Protein AF-A0A7W1MWC7-F1 (afdb_monomer_lite)

pLDDT: mean 86.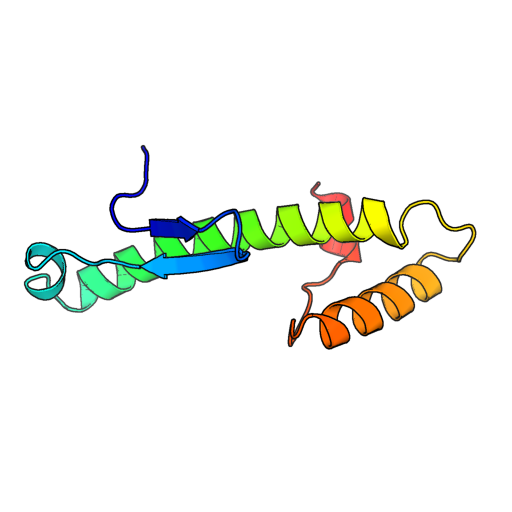06, std 10.12, range [36.75, 97.38]

Sequence (94 aa):
MPVDGLFADLSCGIGSVCLPDTFTQLSGALQLAIVRDWRRGVDAARNRALVLLYRETVGLTALSLPAKLARFHELCAEYGEDRPPDMARLLQHY

Structure (mmCIF, N/CA/C/O backbone):
data_AF-A0A7W1MWC7-F1
#
_entry.id   AF-A0A7W1MWC7-F1
#
loop_
_atom_site.group_PDB
_atom_site.id
_atom_site.type_symbol
_atom_site.label_atom_id
_atom_site.label_alt_id
_atom_site.label_comp_id
_atom_site.label_asym_id
_atom_site.label_entity_id
_atom_site.label_seq_id
_atom_site.pdbx_PDB_ins_code
_atom_site.Cartn_x
_atom_site.Cartn_y
_atom_site.Cartn_z
_atom_site.occupancy
_atom_site.B_iso_or_equiv
_atom_site.auth_seq_id
_atom_site.auth_comp_id
_atom_site.auth_asym_id
_atom_site.auth_atom_id
_atom_site.pdbx_PDB_model_num
ATOM 1 N N . MET A 1 1 ? -7.467 -12.857 11.812 1.00 36.75 1 MET A N 1
ATOM 2 C CA . MET A 1 1 ? -8.911 -12.544 11.874 1.00 36.75 1 MET A CA 1
ATOM 3 C C . MET A 1 1 ? -9.234 -11.520 10.796 1.00 36.75 1 MET A C 1
ATOM 5 O O . MET A 1 1 ? -8.352 -10.707 10.530 1.00 36.75 1 MET A O 1
ATOM 9 N N . PRO A 1 2 ? -10.424 -11.565 10.169 1.00 47.19 2 PRO A N 1
ATOM 10 C CA . PRO A 1 2 ? -10.899 -10.468 9.327 1.00 47.19 2 PRO A CA 1
ATOM 11 C C . PRO A 1 2 ? -10.978 -9.186 10.166 1.00 47.19 2 PRO A C 1
ATOM 13 O O . PRO A 1 2 ? -11.252 -9.242 11.364 1.00 47.19 2 PRO A O 1
ATOM 16 N N . VAL A 1 3 ? -10.634 -8.053 9.561 1.00 54.28 3 VAL A N 1
ATOM 17 C CA . VAL A 1 3 ? -10.661 -6.753 10.233 1.00 54.28 3 VAL A CA 1
ATOM 18 C C . VAL A 1 3 ? -12.056 -6.172 10.044 1.00 54.28 3 VAL A C 1
ATOM 20 O O . VAL A 1 3 ? -12.359 -5.650 8.972 1.00 54.28 3 VAL A O 1
ATOM 23 N N . ASP A 1 4 ? -12.906 -6.293 11.063 1.00 63.09 4 ASP A N 1
ATOM 24 C CA . ASP A 1 4 ? -14.211 -5.630 11.075 1.00 63.09 4 ASP A CA 1
ATOM 25 C C . ASP A 1 4 ? -14.013 -4.118 10.899 1.00 63.09 4 ASP A C 1
ATOM 27 O O . ASP A 1 4 ? -13.219 -3.497 11.609 1.00 63.09 4 ASP A O 1
ATOM 31 N N . GLY A 1 5 ? -14.710 -3.533 9.924 1.00 64.75 5 GLY A N 1
ATOM 32 C CA . GLY A 1 5 ? -14.696 -2.091 9.676 1.00 64.75 5 GLY A CA 1
ATOM 33 C C . GLY A 1 5 ? -13.949 -1.635 8.423 1.00 64.75 5 GLY A C 1
ATOM 34 O O . GLY A 1 5 ? -14.142 -0.491 8.029 1.00 64.75 5 GLY A O 1
ATOM 35 N N . LEU A 1 6 ? -13.148 -2.479 7.760 1.00 77.06 6 LEU A N 1
ATOM 36 C CA . LEU A 1 6 ? -12.546 -2.138 6.462 1.00 77.06 6 LEU A CA 1
ATOM 37 C C . LEU A 1 6 ? -13.430 -2.627 5.313 1.00 77.06 6 LEU A C 1
ATOM 39 O O . LEU A 1 6 ? -13.658 -3.826 5.163 1.00 77.06 6 LEU A O 1
ATOM 43 N N . PHE A 1 7 ? -13.882 -1.697 4.478 1.00 82.44 7 PHE A N 1
ATOM 44 C CA . PHE A 1 7 ? -14.712 -1.972 3.310 1.00 82.44 7 PHE A CA 1
ATOM 45 C C . PHE A 1 7 ? -13.982 -1.535 2.046 1.00 82.44 7 PHE A C 1
ATOM 47 O O . PHE A 1 7 ? -13.303 -0.509 2.035 1.00 82.44 7 PHE A O 1
ATOM 54 N N . ALA A 1 8 ? -14.129 -2.314 0.978 1.00 84.06 8 ALA A N 1
ATOM 55 C CA . ALA A 1 8 ? -13.594 -1.980 -0.332 1.00 84.06 8 ALA A CA 1
ATOM 56 C C . ALA A 1 8 ? -14.658 -2.225 -1.402 1.00 84.06 8 ALA A C 1
ATOM 58 O O . ALA A 1 8 ? -15.184 -3.333 -1.519 1.00 84.06 8 ALA A O 1
ATOM 59 N N . ASP A 1 9 ? -14.946 -1.198 -2.195 1.00 85.69 9 ASP A N 1
ATOM 60 C CA . ASP A 1 9 ? -15.616 -1.365 -3.477 1.00 85.69 9 ASP A CA 1
ATOM 61 C C . ASP A 1 9 ? -14.560 -1.740 -4.519 1.00 85.69 9 ASP A C 1
ATOM 63 O O . ASP A 1 9 ? -13.770 -0.906 -4.970 1.00 85.69 9 ASP A O 1
ATOM 67 N N . LEU A 1 10 ? -14.548 -3.020 -4.888 1.00 86.81 10 LEU A N 1
ATOM 68 C CA . LEU A 1 10 ? -13.588 -3.576 -5.839 1.00 86.81 10 LEU A CA 1
ATOM 69 C C . LEU A 1 10 ? -13.820 -3.093 -7.276 1.00 86.81 10 LEU A C 1
ATOM 71 O O . LEU A 1 10 ? -12.900 -3.160 -8.084 1.00 86.81 10 LEU A O 1
ATOM 75 N N . SER A 1 11 ? -15.022 -2.609 -7.595 1.00 85.62 11 SER A N 1
ATOM 76 C CA . SER A 1 11 ? -15.352 -2.109 -8.934 1.00 85.62 11 SER A CA 1
ATOM 77 C C . SER A 1 11 ? -14.817 -0.695 -9.134 1.00 85.62 11 SER A C 1
ATOM 79 O O . SER A 1 11 ? -14.364 -0.354 -10.224 1.00 85.62 11 SER A O 1
ATOM 81 N N . CYS A 1 12 ? -14.858 0.117 -8.075 1.00 83.69 12 CYS A N 1
ATOM 82 C CA . CYS A 1 12 ? -14.444 1.520 -8.114 1.00 83.69 12 CYS A CA 1
ATOM 83 C C . CYS A 1 12 ? -13.025 1.759 -7.571 1.00 83.69 12 CYS A C 1
ATOM 85 O O . CYS A 1 12 ? -12.502 2.859 -7.719 1.00 83.69 12 CYS A O 1
ATOM 87 N N . GLY A 1 13 ? -12.409 0.766 -6.918 1.00 83.81 13 GLY A N 1
ATOM 88 C CA . GLY A 1 13 ? -11.098 0.915 -6.277 1.00 83.81 13 GLY A CA 1
ATOM 89 C C . GLY A 1 13 ? -11.129 1.816 -5.037 1.00 83.81 13 GLY A C 1
ATOM 90 O O . GLY A 1 13 ? -10.125 2.439 -4.702 1.00 83.81 13 GLY A O 1
ATOM 91 N N . ILE A 1 14 ? -12.279 1.911 -4.363 1.00 83.69 14 ILE A N 1
ATOM 92 C CA . ILE A 1 14 ? -12.487 2.816 -3.225 1.00 83.69 14 ILE A CA 1
ATOM 93 C C . ILE A 1 14 ? -12.505 2.013 -1.927 1.00 83.69 14 ILE A C 1
ATOM 95 O O . ILE A 1 14 ? -13.257 1.049 -1.792 1.00 83.69 1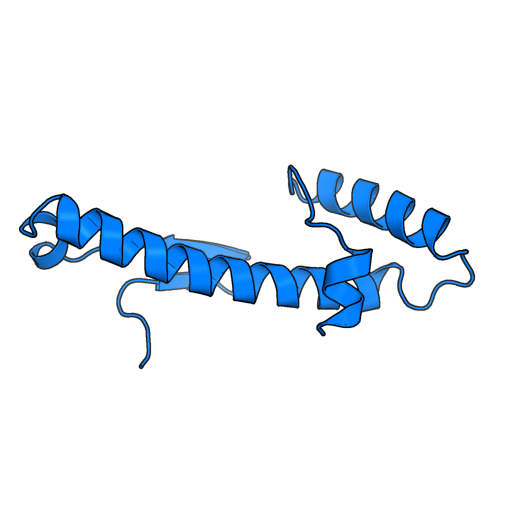4 ILE A O 1
ATOM 99 N N . GLY A 1 15 ? -11.702 2.442 -0.953 1.00 86.62 15 GLY A N 1
ATOM 100 C CA . GLY A 1 15 ? -11.724 1.922 0.411 1.00 86.62 15 GLY A CA 1
ATOM 101 C C . GLY A 1 15 ? -12.440 2.871 1.368 1.00 86.62 15 GLY A C 1
ATOM 102 O O . GLY A 1 15 ? -12.334 4.090 1.241 1.00 86.62 15 GLY A O 1
ATOM 103 N N . SER A 1 16 ? -13.137 2.328 2.359 1.00 85.75 16 SER A N 1
ATOM 104 C CA . SER A 1 16 ? -13.679 3.099 3.475 1.00 85.75 16 SER A CA 1
ATOM 105 C C . SER A 1 16 ? -13.498 2.357 4.792 1.00 85.75 16 SER A C 1
ATOM 107 O O . SER A 1 16 ? -13.347 1.133 4.837 1.00 85.75 16 SER A O 1
ATOM 109 N N . VAL A 1 17 ? -13.485 3.124 5.881 1.00 86.00 17 VAL A N 1
ATOM 110 C CA . VAL A 1 17 ? -13.455 2.579 7.235 1.00 86.00 17 VAL A CA 1
ATOM 111 C C . VAL A 1 17 ? -14.772 2.929 7.911 1.00 86.00 17 VAL A C 1
ATOM 113 O O . VAL A 1 17 ? -15.065 4.106 8.113 1.00 86.00 17 VAL A O 1
ATOM 116 N N . CYS A 1 18 ? -15.568 1.923 8.257 1.00 84.88 18 CYS A N 1
ATOM 117 C CA . CYS A 1 18 ? -16.779 2.096 9.050 1.00 84.88 18 CYS A CA 1
ATOM 118 C C . CYS A 1 18 ? -16.496 1.640 10.481 1.00 84.88 18 CYS A C 1
ATOM 120 O O . CYS A 1 18 ? -16.310 0.453 10.748 1.00 84.88 18 CYS A O 1
ATOM 122 N N . LEU A 1 19 ? -16.420 2.605 11.396 1.00 85.25 19 LEU A N 1
ATOM 123 C CA . LEU A 1 19 ? -16.122 2.360 12.802 1.00 85.25 19 LEU A CA 1
ATOM 124 C C . LEU A 1 19 ? -17.433 2.271 13.589 1.00 85.25 19 LEU A C 1
ATOM 126 O O . LEU A 1 19 ? -18.236 3.198 13.491 1.00 85.25 19 LEU A O 1
ATOM 130 N N . PRO A 1 20 ? -17.664 1.198 14.365 1.00 85.50 20 PRO A N 1
ATOM 131 C CA . PRO A 1 20 ? -18.868 1.084 15.181 1.00 85.50 20 PRO A CA 1
ATOM 132 C C . PRO A 1 20 ? -18.842 2.082 16.346 1.00 85.50 20 PRO A C 1
ATOM 134 O O . PRO A 1 20 ? -17.772 2.495 16.795 1.00 85.50 20 PRO A O 1
ATOM 137 N N . ASP A 1 21 ? -20.006 2.393 16.918 1.00 86.62 21 ASP A N 1
ATOM 138 C CA . ASP A 1 21 ? -20.114 3.289 18.082 1.00 86.62 21 ASP A CA 1
ATOM 139 C C . ASP A 1 21 ? -19.272 2.814 19.275 1.00 86.62 21 ASP A C 1
ATOM 141 O O . ASP A 1 21 ? -18.711 3.606 20.027 1.00 86.62 21 ASP A O 1
ATOM 145 N N . THR A 1 22 ? -19.097 1.502 19.427 1.00 89.12 22 THR A N 1
ATOM 146 C CA . THR A 1 22 ? -18.233 0.926 20.463 1.00 89.12 22 THR A CA 1
ATOM 147 C C . THR A 1 22 ? -16.772 1.354 20.319 1.00 89.12 22 THR A C 1
ATOM 149 O O . THR A 1 22 ? -16.070 1.427 21.322 1.00 89.12 22 THR A O 1
ATOM 152 N N . PHE A 1 23 ? -16.297 1.661 19.105 1.00 89.19 23 PHE A N 1
ATOM 153 C CA . PHE A 1 23 ? -14.950 2.192 18.879 1.00 89.19 23 PHE A CA 1
ATOM 154 C C . PHE A 1 23 ? -14.820 3.625 19.405 1.00 89.19 23 PHE A C 1
ATOM 156 O O . PHE A 1 23 ? -13.821 3.954 20.045 1.00 89.19 23 PHE A O 1
ATOM 163 N N . THR A 1 24 ? -15.827 4.473 19.176 1.00 89.00 24 THR A N 1
ATOM 164 C CA . THR A 1 24 ? -15.794 5.885 19.600 1.00 89.00 24 THR A CA 1
ATOM 165 C C . THR A 1 24 ? -15.876 6.031 21.120 1.00 89.00 24 THR A C 1
ATOM 167 O O . THR A 1 24 ? -15.374 7.006 21.674 1.00 89.00 24 THR A O 1
ATOM 170 N N . GLN A 1 25 ? -16.427 5.021 21.798 1.00 94.88 25 GLN A N 1
ATOM 171 C CA . GLN A 1 25 ? -16.473 4.913 23.257 1.00 94.88 25 GLN A CA 1
ATOM 172 C C . GLN A 1 25 ? -15.142 4.464 23.891 1.00 94.88 25 GLN A C 1
ATOM 174 O O . GLN A 1 25 ? -14.984 4.561 25.109 1.00 94.88 25 GLN A O 1
ATOM 179 N N . LEU A 1 26 ? -14.174 3.974 23.105 1.00 94.69 26 LEU A N 1
ATOM 180 C CA . LEU A 1 26 ? -12.857 3.593 23.622 1.00 94.69 26 LEU A CA 1
ATOM 181 C C . LEU A 1 26 ? -12.045 4.818 24.052 1.00 94.69 26 LEU A C 1
ATOM 183 O O . LEU A 1 26 ? -12.203 5.916 23.520 1.00 94.69 26 LEU A O 1
ATOM 187 N N . SER A 1 27 ? -11.081 4.605 24.952 1.00 97.25 27 SER A N 1
ATOM 188 C CA . SER A 1 27 ? -10.085 5.632 25.261 1.00 97.25 27 SER A CA 1
ATOM 189 C C . SER A 1 27 ? -9.259 5.987 24.019 1.00 97.25 27 SER A C 1
ATOM 191 O O . SER A 1 27 ? -8.954 5.127 23.187 1.00 97.25 27 SER A O 1
ATOM 193 N N . GLY A 1 28 ? -8.821 7.246 23.916 1.00 96.12 28 GLY A N 1
ATOM 194 C CA . GLY A 1 28 ? -8.014 7.702 22.778 1.00 96.12 28 GLY A CA 1
ATOM 195 C C . GLY A 1 28 ? -6.727 6.889 22.573 1.00 96.12 28 GLY A C 1
ATOM 196 O O . GLY A 1 28 ? -6.310 6.664 21.440 1.00 96.12 28 GLY A O 1
ATOM 197 N N . ALA A 1 29 ? -6.131 6.366 23.651 1.00 97.38 29 ALA A N 1
ATOM 198 C CA . ALA A 1 29 ? -4.959 5.494 23.569 1.00 97.38 29 ALA A CA 1
ATOM 199 C C . ALA A 1 29 ? -5.260 4.168 22.845 1.00 97.38 29 ALA A C 1
ATOM 201 O O . ALA A 1 29 ? -4.458 3.724 22.021 1.00 97.38 29 ALA A O 1
ATOM 202 N N . LEU A 1 30 ? -6.418 3.557 23.116 1.00 94.88 30 LEU A N 1
ATOM 203 C CA . LEU A 1 30 ? -6.850 2.337 22.432 1.00 94.88 30 LEU A CA 1
ATOM 204 C C . LEU A 1 30 ? -7.222 2.618 20.975 1.00 94.88 30 LEU A C 1
ATOM 206 O O . LEU A 1 30 ? -6.789 1.874 20.097 1.00 94.88 30 LEU A O 1
ATOM 210 N N . GLN A 1 31 ? -7.937 3.715 20.703 1.00 93.75 31 GLN A N 1
ATOM 211 C CA . GLN A 1 31 ? -8.267 4.119 19.331 1.00 93.75 31 GLN A CA 1
ATOM 212 C C . GLN A 1 31 ? -6.999 4.296 18.480 1.00 93.75 31 GLN A C 1
ATOM 214 O O . GLN A 1 31 ? -6.892 3.727 17.394 1.00 93.75 31 GLN A O 1
ATOM 219 N N . LEU A 1 32 ? -5.993 5.013 18.998 1.00 94.81 32 LEU A N 1
ATOM 220 C CA . LEU A 1 32 ? -4.710 5.203 18.313 1.00 94.81 32 LEU A CA 1
ATOM 221 C C . LEU A 1 32 ? -3.948 3.891 18.105 1.00 94.81 32 LEU A C 1
ATOM 223 O O . LEU A 1 32 ? -3.354 3.695 17.044 1.00 94.81 32 LEU A O 1
ATOM 227 N N . ALA A 1 33 ? -3.943 2.995 19.096 1.00 94.62 33 ALA A N 1
ATOM 228 C CA . ALA A 1 33 ? -3.279 1.700 18.973 1.00 94.62 33 ALA A CA 1
ATOM 229 C C . ALA A 1 33 ? -3.904 0.850 17.854 1.00 94.62 33 ALA A C 1
ATOM 231 O O . ALA A 1 33 ? -3.170 0.321 17.020 1.00 94.62 33 ALA A O 1
ATOM 232 N N . ILE A 1 34 ? -5.237 0.799 17.795 1.00 90.50 34 ILE A N 1
ATOM 233 C CA . ILE A 1 34 ? -5.989 0.067 16.769 1.00 90.50 34 ILE A CA 1
ATOM 234 C C . ILE A 1 34 ? -5.725 0.658 15.380 1.00 90.50 34 ILE A C 1
ATOM 236 O O . ILE A 1 34 ? -5.313 -0.066 14.474 1.00 90.50 34 ILE A O 1
ATOM 240 N N . VAL A 1 35 ? -5.877 1.978 15.216 1.00 90.88 35 VAL A N 1
ATOM 241 C CA . VAL A 1 35 ? -5.635 2.656 13.929 1.00 90.88 35 VAL A CA 1
ATOM 242 C C . VAL A 1 35 ? -4.196 2.448 13.459 1.00 90.88 35 VAL A C 1
ATOM 244 O O . VAL A 1 35 ? -3.956 2.222 12.274 1.00 90.88 35 VAL A O 1
ATOM 247 N N . ARG A 1 36 ? -3.219 2.474 14.373 1.00 92.62 36 ARG A N 1
ATOM 248 C CA . ARG A 1 36 ? -1.815 2.202 14.047 1.00 92.62 36 ARG A CA 1
ATOM 249 C C . ARG A 1 36 ? -1.616 0.787 13.508 1.00 92.62 36 ARG A C 1
ATOM 251 O O . ARG A 1 36 ? -0.867 0.618 12.546 1.00 92.62 36 ARG A O 1
ATOM 258 N N . ASP A 1 37 ? -2.245 -0.213 14.114 1.00 90.50 37 ASP A N 1
ATOM 259 C CA . ASP A 1 37 ? -2.104 -1.601 13.673 1.00 90.50 37 ASP A CA 1
ATOM 260 C C . ASP A 1 37 ? -2.841 -1.861 12.353 1.00 90.50 37 ASP A C 1
ATOM 262 O O . ASP A 1 37 ? -2.294 -2.529 11.474 1.00 90.50 37 ASP A O 1
ATOM 266 N N . TRP A 1 38 ? -4.004 -1.241 12.137 1.00 90.19 38 TRP A N 1
ATOM 267 C CA . TRP A 1 38 ? -4.657 -1.250 10.826 1.00 90.19 38 TRP A CA 1
ATOM 268 C C . TRP A 1 38 ? -3.805 -0.591 9.754 1.00 90.19 38 TRP A C 1
ATOM 270 O O . TRP A 1 38 ? -3.610 -1.183 8.695 1.00 90.19 38 TRP A O 1
ATOM 280 N N . ARG A 1 39 ? -3.229 0.583 10.038 1.00 89.25 39 ARG A N 1
ATOM 281 C CA . ARG A 1 39 ? -2.337 1.265 9.098 1.00 89.25 39 ARG A CA 1
ATOM 282 C C . ARG A 1 39 ? -1.170 0.368 8.699 1.00 89.25 39 ARG A C 1
ATOM 284 O O . ARG A 1 39 ? -0.884 0.260 7.519 1.00 89.25 39 ARG A O 1
ATOM 291 N N . ARG A 1 40 ? -0.558 -0.355 9.645 1.00 89.38 40 ARG A N 1
ATOM 292 C CA . ARG A 1 40 ? 0.504 -1.331 9.332 1.00 89.38 40 ARG A CA 1
ATOM 293 C C . ARG A 1 40 ? 0.035 -2.422 8.366 1.00 89.38 40 ARG A C 1
ATOM 295 O O . ARG A 1 40 ? 0.776 -2.780 7.454 1.00 89.38 40 ARG A O 1
ATOM 302 N N . GLY A 1 41 ? -1.171 -2.955 8.563 1.00 88.25 41 GLY A N 1
ATOM 303 C CA . GLY A 1 41 ? -1.756 -3.954 7.665 1.00 88.25 41 GLY A CA 1
ATOM 304 C C . GLY A 1 41 ? -2.036 -3.398 6.266 1.00 88.25 41 GLY A C 1
ATOM 305 O O . GLY A 1 41 ? -1.663 -4.020 5.271 1.00 88.25 41 GLY A O 1
ATOM 306 N N . VAL A 1 42 ? -2.634 -2.206 6.194 1.00 88.31 42 VAL A N 1
ATOM 307 C CA . VAL A 1 42 ? -2.924 -1.502 4.935 1.00 88.31 42 VAL A CA 1
ATOM 308 C C . VAL A 1 42 ? -1.633 -1.138 4.201 1.00 88.31 42 VAL A C 1
ATOM 310 O O . VAL A 1 42 ? -1.533 -1.394 3.007 1.00 88.31 42 VAL A O 1
ATOM 313 N N . ASP A 1 43 ? -0.610 -0.650 4.903 1.00 88.56 43 ASP A N 1
ATOM 314 C CA . ASP A 1 43 ? 0.706 -0.344 4.330 1.00 88.56 43 ASP A CA 1
ATOM 315 C C . ASP A 1 43 ? 1.362 -1.602 3.737 1.00 88.56 43 ASP A C 1
ATOM 317 O O . ASP A 1 43 ? 1.931 -1.565 2.646 1.00 88.56 43 ASP A O 1
ATOM 321 N N . ALA A 1 44 ? 1.257 -2.749 4.418 1.00 88.44 44 ALA A N 1
ATOM 322 C CA . ALA A 1 44 ? 1.762 -4.015 3.892 1.00 88.44 44 ALA A CA 1
ATOM 323 C C . ALA A 1 44 ? 1.010 -4.457 2.622 1.00 88.44 44 ALA A C 1
ATOM 325 O O . ALA A 1 44 ? 1.638 -4.932 1.674 1.00 88.44 44 ALA A O 1
ATOM 326 N N . ALA A 1 45 ? -0.314 -4.281 2.578 1.00 89.31 45 ALA A N 1
ATOM 327 C CA . ALA A 1 45 ? -1.116 -4.558 1.388 1.00 89.31 45 ALA A CA 1
ATOM 328 C C . ALA A 1 45 ? -0.782 -3.597 0.231 1.00 89.31 45 ALA A C 1
ATOM 330 O O . ALA A 1 45 ? -0.555 -4.058 -0.888 1.00 89.31 45 ALA A O 1
ATOM 331 N N . ARG A 1 46 ? -0.648 -2.292 0.508 1.00 89.81 46 ARG A N 1
ATOM 332 C CA . ARG A 1 46 ? -0.208 -1.270 -0.455 1.00 89.81 46 ARG A CA 1
ATOM 333 C C . ARG A 1 46 ? 1.149 -1.624 -1.057 1.00 89.81 46 ARG A C 1
ATOM 335 O O . ARG A 1 46 ? 1.304 -1.598 -2.271 1.00 89.81 46 ARG A O 1
ATOM 342 N N . ASN A 1 47 ? 2.114 -2.038 -0.237 1.00 90.94 47 ASN A N 1
ATOM 343 C CA . ASN A 1 47 ? 3.438 -2.435 -0.721 1.00 90.94 47 ASN A CA 1
ATOM 344 C C . ASN A 1 47 ? 3.383 -3.629 -1.687 1.00 90.94 47 ASN A C 1
ATOM 346 O O . ASN A 1 47 ? 4.078 -3.625 -2.700 1.00 90.94 47 ASN A O 1
ATOM 350 N N . ARG A 1 48 ? 2.538 -4.631 -1.411 1.00 91.31 48 ARG A N 1
ATOM 351 C CA . ARG A 1 48 ? 2.310 -5.757 -2.336 1.00 91.31 48 ARG A CA 1
ATOM 352 C C . ARG A 1 48 ? 1.690 -5.292 -3.649 1.00 91.31 48 ARG A C 1
ATOM 354 O O . ARG A 1 48 ? 2.139 -5.723 -4.706 1.00 91.31 48 ARG A O 1
ATOM 361 N N . ALA A 1 49 ? 0.694 -4.410 -3.577 1.00 91.25 49 ALA A N 1
ATOM 362 C CA . ALA A 1 49 ? 0.044 -3.846 -4.756 1.00 91.25 49 ALA A CA 1
ATOM 363 C C . ALA A 1 49 ? 1.030 -3.035 -5.616 1.00 91.25 49 ALA A C 1
ATOM 365 O O . ALA A 1 49 ? 1.052 -3.202 -6.829 1.00 91.25 49 ALA A O 1
ATOM 366 N N . LEU A 1 50 ? 1.916 -2.245 -5.001 1.00 91.38 50 LEU A N 1
ATOM 367 C CA . LEU A 1 50 ? 2.974 -1.517 -5.713 1.00 91.38 50 LEU A CA 1
ATOM 368 C C . LEU A 1 50 ? 3.968 -2.459 -6.404 1.00 91.38 50 LEU A C 1
ATOM 370 O O . LEU A 1 50 ? 4.353 -2.217 -7.546 1.00 91.38 50 LEU A O 1
ATOM 374 N N . VAL A 1 51 ? 4.370 -3.552 -5.747 1.00 92.50 51 VAL A N 1
ATOM 375 C CA . VAL A 1 51 ? 5.233 -4.572 -6.368 1.00 92.50 51 VAL A CA 1
ATOM 376 C C . VAL A 1 51 ? 4.545 -5.235 -7.556 1.00 92.50 51 VAL A C 1
ATOM 378 O O . VAL A 1 51 ? 5.179 -5.431 -8.594 1.00 92.50 51 VAL A O 1
ATOM 381 N N . LEU A 1 52 ? 3.259 -5.557 -7.424 1.00 93.12 52 LEU A N 1
ATOM 382 C CA . LEU A 1 52 ? 2.471 -6.106 -8.519 1.00 93.12 52 LEU A CA 1
ATOM 383 C C . LEU A 1 52 ? 2.400 -5.116 -9.691 1.00 93.12 52 LEU A C 1
ATOM 385 O O . LEU A 1 52 ? 2.802 -5.469 -10.797 1.00 93.12 52 LEU A O 1
ATOM 389 N N . LEU A 1 53 ? 2.034 -3.860 -9.425 1.00 91.88 53 LEU A N 1
ATOM 390 C CA 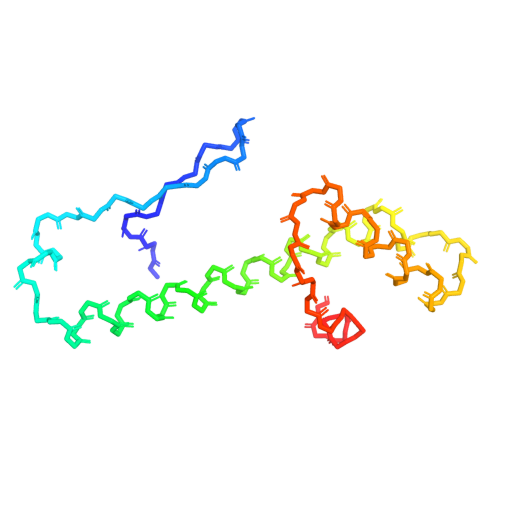. LEU A 1 53 ? 1.960 -2.806 -10.437 1.00 91.88 53 LEU A CA 1
ATOM 391 C C . LEU A 1 53 ? 3.304 -2.602 -11.148 1.00 91.88 53 LEU A C 1
ATOM 393 O O . LEU A 1 53 ? 3.349 -2.467 -12.369 1.00 91.88 53 LEU A O 1
ATOM 397 N N . TYR A 1 54 ? 4.423 -2.621 -10.417 1.00 92.81 54 TYR A N 1
ATOM 398 C CA . TYR A 1 54 ? 5.755 -2.545 -11.020 1.00 92.81 54 TYR A CA 1
ATOM 399 C C . TYR A 1 54 ? 6.002 -3.703 -11.987 1.00 92.81 54 TYR A C 1
ATOM 401 O O . TYR A 1 54 ? 6.475 -3.483 -13.103 1.00 92.81 54 TYR A O 1
ATOM 409 N N . ARG A 1 55 ? 5.687 -4.937 -11.569 1.00 92.94 55 ARG A N 1
ATOM 410 C CA . ARG A 1 55 ? 5.869 -6.144 -12.389 1.00 92.94 55 ARG A CA 1
ATOM 411 C C . ARG A 1 55 ? 5.019 -6.087 -13.660 1.00 92.94 55 ARG A C 1
ATOM 413 O O . ARG A 1 55 ? 5.525 -6.449 -14.720 1.00 92.94 55 ARG A O 1
ATOM 420 N N . GLU A 1 56 ? 3.791 -5.587 -13.557 1.00 93.44 56 GLU A N 1
ATOM 421 C CA . GLU A 1 56 ? 2.834 -5.462 -14.664 1.00 93.44 56 GLU A CA 1
ATOM 422 C C . GLU A 1 56 ? 3.188 -4.346 -15.657 1.00 93.44 56 GLU A C 1
ATOM 424 O O . GLU A 1 56 ? 2.955 -4.495 -16.853 1.00 93.44 56 GLU A O 1
ATOM 429 N N . THR A 1 57 ? 3.773 -3.240 -15.189 1.00 91.06 57 THR A N 1
ATOM 430 C CA . THR A 1 57 ? 3.988 -2.041 -16.021 1.00 91.06 57 THR A CA 1
ATOM 431 C C . THR A 1 57 ? 5.399 -1.933 -16.594 1.00 91.06 57 THR A C 1
ATOM 433 O O . THR A 1 57 ? 5.573 -1.754 -17.798 1.00 91.06 57 THR A O 1
ATOM 436 N N . VAL A 1 58 ? 6.432 -2.036 -15.751 1.00 91.44 58 VAL A N 1
ATOM 437 C CA . VAL A 1 58 ? 7.831 -1.775 -16.144 1.00 91.44 58 VAL A CA 1
ATOM 438 C C . VAL A 1 58 ? 8.756 -2.974 -15.940 1.00 91.44 58 VAL A C 1
ATOM 440 O O . VAL A 1 58 ? 9.849 -3.008 -16.512 1.00 91.44 58 VAL A O 1
ATOM 443 N N . GLY A 1 59 ? 8.341 -3.970 -15.154 1.00 87.62 59 GLY A N 1
ATOM 444 C CA . GLY A 1 59 ? 9.181 -5.085 -14.716 1.00 87.62 59 GLY A CA 1
ATOM 445 C C . GLY A 1 59 ? 9.781 -5.891 -15.867 1.00 87.62 59 GLY A C 1
ATOM 446 O O . GLY A 1 59 ? 10.972 -6.213 -15.831 1.00 87.62 59 GLY A O 1
ATOM 447 N N . LEU A 1 60 ? 8.999 -6.128 -16.923 1.00 89.88 60 LEU A N 1
ATOM 448 C CA . LEU A 1 60 ? 9.403 -6.909 -18.100 1.00 89.88 60 LEU A CA 1
ATOM 449 C C . LEU A 1 60 ? 10.040 -6.078 -19.225 1.00 89.88 60 LEU A C 1
ATOM 451 O O . LEU A 1 60 ? 10.444 -6.628 -20.246 1.00 89.88 60 LEU A O 1
ATOM 455 N N . THR A 1 61 ? 10.162 -4.761 -19.058 1.00 91.56 61 THR A N 1
ATOM 456 C CA . THR A 1 61 ? 10.796 -3.909 -20.074 1.00 91.56 61 THR A CA 1
ATOM 457 C C . THR A 1 61 ? 12.305 -4.177 -20.160 1.00 91.56 61 THR A C 1
ATOM 459 O O . THR A 1 61 ? 12.936 -4.594 -19.185 1.00 91.56 61 THR A O 1
ATOM 462 N N . ALA A 1 62 ? 12.917 -3.892 -21.313 1.00 93.81 62 ALA A N 1
ATOM 463 C CA . ALA A 1 62 ? 14.368 -4.020 -21.517 1.00 93.81 62 ALA A CA 1
ATOM 464 C C . ALA A 1 62 ? 15.192 -2.875 -20.882 1.00 93.81 62 ALA A C 1
ATOM 466 O O . ALA A 1 62 ? 16.400 -2.781 -21.089 1.00 93.81 62 ALA A O 1
ATOM 467 N N . LEU A 1 63 ? 14.547 -1.984 -20.123 1.00 92.75 63 LEU A N 1
ATOM 468 C CA . LEU A 1 63 ? 15.188 -0.841 -19.480 1.00 92.75 63 LEU A CA 1
ATOM 469 C C . LEU A 1 63 ? 16.156 -1.279 -18.368 1.00 92.75 63 LEU A C 1
ATOM 471 O O . LEU A 1 63 ? 15.979 -2.316 -17.725 1.00 92.75 63 LEU A O 1
ATOM 475 N N . SER A 1 64 ? 17.159 -0.446 -18.087 1.00 92.81 64 SER A N 1
ATOM 476 C CA . SER A 1 64 ? 17.999 -0.612 -16.897 1.00 92.81 64 SER A CA 1
ATOM 477 C C . SER A 1 64 ? 17.171 -0.426 -15.618 1.00 92.81 64 SER A C 1
ATOM 479 O O . SER A 1 64 ? 16.152 0.265 -15.627 1.00 92.81 64 SER A O 1
ATOM 481 N N . LEU A 1 65 ? 17.605 -1.008 -14.492 1.00 88.31 65 LEU A N 1
ATOM 482 C CA . LEU A 1 65 ? 16.893 -0.867 -13.214 1.00 88.31 65 LEU A CA 1
ATOM 483 C C . LEU A 1 65 ? 16.641 0.609 -12.825 1.00 88.31 65 LEU A C 1
ATOM 485 O O . LEU A 1 65 ? 15.497 0.921 -12.497 1.00 88.31 65 LEU A O 1
ATOM 489 N N . PRO A 1 66 ? 17.614 1.540 -12.929 1.00 89.56 66 PRO A N 1
ATOM 490 C CA . PRO A 1 66 ? 17.356 2.957 -12.660 1.00 89.56 66 PRO A CA 1
ATOM 491 C C . PRO A 1 66 ? 16.280 3.562 -13.571 1.00 89.56 66 PRO A C 1
ATOM 493 O O . PRO A 1 66 ? 15.424 4.302 -13.095 1.00 89.56 66 PRO A O 1
ATOM 496 N N . ALA A 1 67 ? 16.275 3.206 -14.860 1.00 91.62 67 ALA A N 1
ATOM 497 C CA . ALA A 1 67 ? 15.270 3.687 -15.807 1.00 91.62 67 ALA A CA 1
ATOM 498 C C . ALA A 1 67 ? 13.876 3.100 -15.523 1.00 91.62 67 ALA A C 1
ATOM 500 O O . ALA A 1 67 ? 12.884 3.820 -15.604 1.00 91.62 67 ALA A O 1
ATOM 501 N N . LYS A 1 68 ? 13.788 1.824 -15.118 1.00 92.25 68 LYS A N 1
ATOM 502 C CA . LYS A 1 68 ? 12.529 1.209 -14.662 1.00 92.25 68 LYS A CA 1
ATOM 503 C C . LYS A 1 68 ? 11.969 1.919 -13.434 1.00 92.25 68 LYS A C 1
ATOM 505 O O . LYS A 1 68 ? 10.775 2.182 -13.384 1.00 92.25 68 LYS A O 1
ATOM 510 N N . LEU A 1 69 ? 12.820 2.226 -12.453 1.00 89.94 69 LEU A N 1
ATOM 511 C CA . LEU A 1 69 ? 12.411 2.916 -11.228 1.00 89.94 69 LEU A CA 1
ATOM 512 C C . LEU A 1 69 ? 11.945 4.349 -11.507 1.00 89.94 69 LEU A C 1
ATOM 514 O O . LEU A 1 69 ? 10.904 4.748 -10.995 1.00 89.94 69 LEU A O 1
ATOM 518 N N . ALA A 1 70 ? 12.657 5.089 -12.362 1.00 89.81 70 ALA A N 1
ATOM 519 C CA . ALA A 1 70 ? 12.238 6.422 -12.791 1.00 89.81 70 ALA A CA 1
ATOM 520 C C . ALA A 1 70 ? 10.866 6.385 -13.482 1.00 89.81 70 ALA A C 1
ATOM 522 O O . ALA A 1 70 ? 9.953 7.100 -13.076 1.00 89.81 70 ALA A O 1
ATOM 523 N N . ARG A 1 71 ? 10.683 5.473 -14.448 1.00 90.44 71 ARG A N 1
ATOM 524 C CA . ARG A 1 71 ? 9.403 5.313 -15.149 1.00 90.44 71 ARG A CA 1
ATOM 525 C C . ARG A 1 71 ? 8.270 4.889 -14.216 1.00 90.44 71 ARG A C 1
ATOM 527 O O . ARG A 1 71 ? 7.142 5.342 -14.366 1.00 90.44 71 ARG A O 1
ATOM 534 N N . PHE A 1 72 ? 8.559 4.025 -13.249 1.00 91.75 72 PHE A N 1
ATOM 535 C CA . PHE A 1 72 ? 7.576 3.614 -12.255 1.00 91.75 72 PHE A CA 1
ATOM 536 C C . PHE A 1 72 ? 7.162 4.766 -11.335 1.00 91.75 72 PHE A C 1
ATOM 538 O O . PHE A 1 72 ? 5.988 4.888 -11.014 1.00 91.75 72 PHE A O 1
ATOM 545 N N . HIS A 1 73 ? 8.092 5.641 -10.941 1.00 89.25 73 HIS A N 1
ATOM 546 C CA . HIS A 1 73 ? 7.759 6.826 -10.148 1.00 89.25 73 HIS A CA 1
ATOM 547 C C . HIS A 1 73 ? 6.843 7.797 -10.900 1.00 89.25 73 HIS A C 1
ATOM 549 O O . HIS A 1 73 ? 5.923 8.337 -10.292 1.00 89.25 73 HIS A O 1
ATOM 555 N N . GLU A 1 74 ? 7.057 7.987 -12.204 1.00 89.44 74 GLU A N 1
ATOM 556 C CA . GLU A 1 74 ? 6.150 8.776 -13.050 1.00 89.44 74 GLU A CA 1
ATOM 557 C C . GLU A 1 74 ? 4.739 8.173 -13.064 1.00 89.44 74 GLU A C 1
ATOM 559 O O . GLU A 1 74 ? 3.771 8.880 -12.805 1.00 89.44 74 GLU A O 1
ATOM 564 N N . LEU A 1 75 ? 4.629 6.855 -13.271 1.00 89.50 75 LEU A N 1
ATOM 565 C CA . LEU A 1 75 ? 3.344 6.148 -13.241 1.00 89.50 75 LEU A CA 1
ATOM 566 C C . LEU A 1 75 ? 2.652 6.274 -11.877 1.00 89.50 75 LEU A C 1
ATOM 568 O O . LEU A 1 75 ? 1.459 6.542 -11.814 1.00 89.50 75 LEU A O 1
ATOM 572 N N . CYS A 1 76 ? 3.386 6.124 -10.772 1.00 89.19 76 CYS A N 1
ATOM 573 C CA . CYS A 1 76 ? 2.834 6.324 -9.431 1.00 89.19 76 CYS A CA 1
ATOM 574 C C . CYS A 1 76 ? 2.259 7.738 -9.252 1.00 89.19 76 CYS A C 1
ATOM 576 O O . CYS A 1 76 ? 1.174 7.883 -8.694 1.00 89.19 76 CYS A O 1
ATOM 578 N N . ALA A 1 77 ? 2.942 8.768 -9.758 1.00 86.44 77 ALA A N 1
AT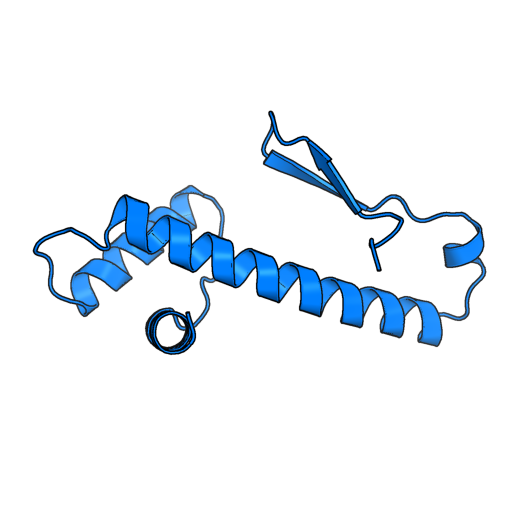OM 579 C CA . ALA A 1 77 ? 2.441 10.139 -9.700 1.00 86.44 77 ALA A CA 1
ATOM 580 C C . ALA A 1 77 ? 1.147 10.323 -10.515 1.00 86.44 77 ALA A C 1
ATOM 582 O O . ALA A 1 77 ? 0.241 11.017 -10.058 1.00 86.44 77 ALA A O 1
ATOM 583 N N . GLU A 1 78 ? 1.018 9.663 -11.673 1.00 87.12 78 GLU A N 1
ATOM 584 C CA . GLU A 1 78 ? -0.224 9.650 -12.467 1.00 87.12 78 GLU A CA 1
ATOM 585 C C . GLU A 1 78 ? -1.402 9.024 -11.697 1.00 87.12 78 GLU A C 1
ATOM 587 O O . GLU A 1 78 ? -2.537 9.482 -11.828 1.00 87.12 78 GLU A O 1
ATOM 592 N N . TYR A 1 79 ? -1.135 8.029 -10.845 1.00 84.25 79 TYR A N 1
ATOM 593 C CA . TYR A 1 79 ? -2.133 7.408 -9.965 1.00 84.25 79 TYR A CA 1
ATOM 594 C C . TYR A 1 79 ? -2.364 8.159 -8.640 1.00 84.25 79 TYR A C 1
ATOM 596 O O . TYR A 1 79 ? -3.159 7.707 -7.818 1.00 84.25 79 TYR A O 1
ATOM 604 N N . GLY A 1 80 ? -1.701 9.300 -8.413 1.00 83.69 80 GLY A N 1
ATOM 605 C CA . GLY A 1 80 ? -1.831 10.078 -7.176 1.00 83.69 80 GLY A CA 1
ATOM 606 C C . GLY A 1 80 ? -1.087 9.488 -5.970 1.00 83.69 80 GLY A C 1
ATOM 607 O O . GLY A 1 80 ? -1.392 9.825 -4.829 1.00 83.69 80 GLY A O 1
ATOM 608 N N . GLU A 1 81 ? -0.110 8.606 -6.191 1.00 84.12 81 GLU A N 1
ATOM 609 C CA . GLU A 1 81 ? 0.727 8.046 -5.129 1.00 84.12 81 GLU A CA 1
ATOM 610 C C . GLU A 1 81 ? 1.893 8.997 -4.800 1.00 84.12 81 GLU A C 1
ATOM 612 O O . GLU A 1 81 ? 2.954 8.953 -5.424 1.00 84.12 81 GLU A O 1
ATOM 617 N N . ASP A 1 82 ? 1.715 9.835 -3.770 1.00 66.50 82 ASP A N 1
ATOM 618 C CA . ASP A 1 82 ? 2.629 10.934 -3.391 1.00 66.50 82 ASP A CA 1
ATOM 619 C C . ASP A 1 82 ? 4.079 10.515 -3.087 1.00 66.50 82 ASP A C 1
ATOM 621 O O . ASP A 1 82 ? 5.013 11.321 -3.167 1.00 66.50 82 ASP A O 1
ATOM 625 N N . ARG A 1 83 ? 4.295 9.261 -2.673 1.00 63.62 83 ARG A N 1
ATOM 626 C CA . ARG A 1 83 ? 5.637 8.737 -2.391 1.00 63.62 83 ARG A CA 1
ATOM 627 C C . ARG A 1 83 ? 5.644 7.209 -2.409 1.00 63.62 83 ARG A C 1
ATOM 629 O O . ARG A 1 83 ? 5.289 6.588 -1.395 1.00 63.62 83 ARG A O 1
ATOM 636 N N . PRO A 1 84 ? 6.038 6.571 -3.522 1.00 65.19 84 PRO A N 1
ATOM 637 C CA . PRO A 1 84 ? 6.336 5.151 -3.487 1.00 65.19 84 PRO A CA 1
ATOM 638 C C . PRO A 1 84 ? 7.492 4.909 -2.493 1.00 65.19 84 PRO A C 1
ATOM 640 O O . PRO A 1 84 ? 8.4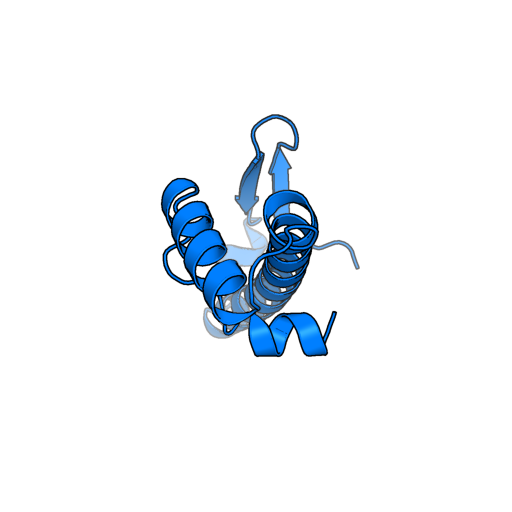06 5.737 -2.392 1.00 65.19 84 PRO A O 1
ATOM 643 N N . PRO A 1 85 ? 7.455 3.822 -1.703 1.00 68.44 85 PRO A N 1
ATOM 644 C CA . PRO A 1 85 ? 8.562 3.439 -0.828 1.00 68.44 85 PRO A CA 1
ATOM 645 C C . PRO A 1 85 ? 9.835 3.197 -1.641 1.00 68.44 85 PRO A C 1
ATOM 647 O O . PRO A 1 85 ? 9.786 3.148 -2.868 1.00 68.44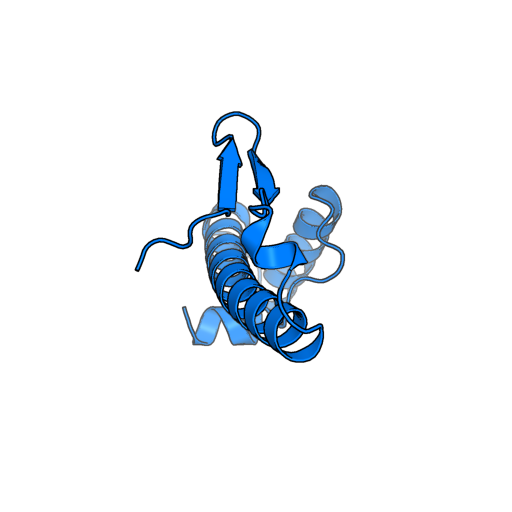 85 PRO A O 1
ATOM 650 N N . ASP A 1 86 ? 10.970 2.985 -0.968 1.00 82.69 86 ASP A N 1
ATOM 651 C CA . ASP A 1 86 ? 12.181 2.501 -1.639 1.00 82.69 86 ASP A CA 1
ATOM 652 C C . ASP A 1 86 ? 11.864 1.188 -2.372 1.00 82.69 86 ASP A C 1
ATOM 654 O O . ASP A 1 86 ? 11.798 0.104 -1.785 1.00 82.69 86 ASP A O 1
ATOM 658 N N . MET A 1 87 ? 11.605 1.319 -3.669 1.00 84.50 87 MET A N 1
ATOM 659 C CA . MET A 1 87 ? 11.072 0.245 -4.482 1.00 84.50 87 MET A CA 1
ATOM 660 C C . MET A 1 87 ? 12.132 -0.827 -4.721 1.00 84.50 87 MET A C 1
ATOM 662 O O . MET A 1 87 ? 11.807 -2.010 -4.774 1.00 84.50 87 MET A O 1
ATOM 666 N N . ALA A 1 88 ? 13.410 -0.440 -4.780 1.00 82.44 88 ALA A N 1
ATOM 667 C CA . ALA A 1 88 ? 14.509 -1.393 -4.848 1.00 82.44 88 ALA A CA 1
ATOM 668 C C . ALA A 1 88 ? 14.527 -2.280 -3.597 1.00 82.44 88 ALA A C 1
ATOM 670 O O . ALA A 1 88 ? 14.669 -3.498 -3.703 1.00 82.44 88 ALA A O 1
ATOM 671 N N . ARG A 1 89 ? 14.300 -1.690 -2.418 1.00 85.44 89 ARG A N 1
ATOM 672 C CA . ARG A 1 89 ? 14.168 -2.447 -1.170 1.00 85.44 89 ARG A CA 1
ATOM 673 C C . ARG A 1 89 ? 12.912 -3.317 -1.148 1.00 85.44 89 ARG A C 1
ATOM 675 O O . ARG A 1 89 ? 12.999 -4.467 -0.724 1.00 85.44 89 ARG A O 1
ATOM 682 N N . LEU A 1 90 ? 11.764 -2.811 -1.603 1.00 86.81 90 LEU A N 1
ATOM 683 C CA . LEU A 1 90 ? 10.531 -3.603 -1.670 1.00 86.81 90 LEU A CA 1
ATOM 684 C C . LEU A 1 90 ? 10.697 -4.839 -2.560 1.00 86.81 90 LEU A C 1
ATOM 686 O O . LEU A 1 90 ? 10.355 -5.935 -2.132 1.00 86.81 90 LEU A O 1
ATOM 690 N N . LEU A 1 91 ? 11.287 -4.688 -3.746 1.00 85.50 91 LEU A N 1
ATOM 691 C CA . LEU A 1 91 ? 11.522 -5.792 -4.685 1.00 85.50 91 LEU A CA 1
ATOM 692 C C . LEU A 1 91 ? 12.469 -6.875 -4.143 1.00 85.50 91 LEU A C 1
ATOM 694 O O . LEU A 1 91 ? 12.462 -7.988 -4.649 1.00 85.50 91 LEU A O 1
ATOM 698 N N . GLN A 1 92 ? 13.287 -6.578 -3.130 1.00 85.75 92 GLN A N 1
ATOM 699 C CA . GLN A 1 92 ? 14.114 -7.590 -2.457 1.00 85.75 92 GLN A CA 1
ATOM 700 C C . GLN A 1 92 ? 13.325 -8.421 -1.434 1.00 85.75 92 GLN A C 1
ATOM 702 O O . GLN A 1 92 ? 13.762 -9.508 -1.068 1.00 85.75 92 GLN A O 1
ATOM 707 N N . HIS A 1 93 ? 12.199 -7.899 -0.936 1.00 82.50 93 HIS A N 1
ATOM 708 C CA . HIS A 1 93 ? 11.395 -8.525 0.118 1.00 82.50 93 HIS A CA 1
ATOM 709 C C . HIS A 1 93 ? 10.160 -9.272 -0.425 1.00 82.50 93 HIS A C 1
ATOM 711 O O . HIS A 1 93 ? 9.538 -10.017 0.334 1.00 82.50 93 HIS A O 1
ATOM 717 N N . TYR A 1 94 ? 9.799 -9.070 -1.699 1.00 80.00 94 TYR A N 1
ATOM 718 C CA . TYR A 1 94 ? 8.602 -9.602 -2.373 1.00 80.00 94 TYR A CA 1
ATOM 719 C C . TYR A 1 94 ? 8.943 -10.273 -3.701 1.00 80.00 94 TYR A C 1
ATOM 721 O O . TYR A 1 94 ? 8.200 -11.191 -4.123 1.00 80.00 94 TYR A O 1
#

Radius of gyration: 16.93 Å; chains: 1; bounding box: 38×24×47 Å

Foldseek 3Di:
DDDPFWDADPVVRDIGGDDDPVLVVDDPVVNVVVVVVVVVVVVVVVLVVLLVVLCVPQVPDPDDPVVSVVVSVVVCVVVVNPDDDPNVVSVVVD

Secondary structure (DSSP, 8-state):
---TTEEEETTTTEEEE---HHHHTS-HHHHHHHHHHHHHHHHHHHHHHHHHHHIIIIITSSS-HHHHHHHHHHHHHHTT-S----HHHHHHH-